Protein AF-A0A662KJ69-F1 (afdb_monomer_lite)

Structure (mmCIF, N/CA/C/O backbone):
data_AF-A0A662KJ69-F1
#
_entry.id   AF-A0A662KJ69-F1
#
loop_
_atom_site.group_PDB
_atom_site.id
_atom_site.type_symbol
_atom_site.label_atom_id
_atom_site.label_alt_id
_atom_site.label_comp_id
_atom_site.label_asym_id
_atom_site.label_entity_id
_atom_site.label_seq_id
_atom_site.pdbx_PDB_ins_code
_atom_site.Cartn_x
_atom_site.Cartn_y
_atom_site.Cartn_z
_atom_site.occupancy
_atom_site.B_iso_or_equiv
_atom_site.auth_seq_id
_atom_site.auth_comp_id
_atom_site.auth_asym_id
_atom_site.auth_atom_id
_atom_site.pdbx_PDB_model_num
ATOM 1 N N . MET A 1 1 ? -8.615 26.188 -26.102 1.00 62.91 1 MET A N 1
ATOM 2 C CA . MET A 1 1 ? -9.369 24.946 -26.394 1.00 62.91 1 MET A CA 1
ATOM 3 C C . MET A 1 1 ? -9.845 24.357 -25.076 1.00 62.91 1 MET A C 1
ATOM 5 O O . MET A 1 1 ? -9.021 24.223 -24.182 1.00 62.91 1 MET A O 1
ATOM 9 N N . LYS A 1 2 ? -11.142 24.061 -24.922 1.00 66.94 2 LYS A N 1
ATOM 10 C CA . LYS A 1 2 ? -11.647 23.305 -23.761 1.00 66.94 2 LYS A CA 1
ATOM 11 C C . LYS A 1 2 ? -11.344 21.821 -23.982 1.00 66.94 2 LYS A C 1
ATOM 13 O O . LYS A 1 2 ? -11.644 21.308 -25.056 1.00 66.94 2 LYS A O 1
ATOM 18 N N . SER A 1 3 ? -10.732 21.152 -23.007 1.00 82.00 3 SER A N 1
ATOM 19 C CA . SER A 1 3 ? -10.539 19.700 -23.047 1.00 82.00 3 SER A CA 1
ATOM 20 C C . SER A 1 3 ? -11.880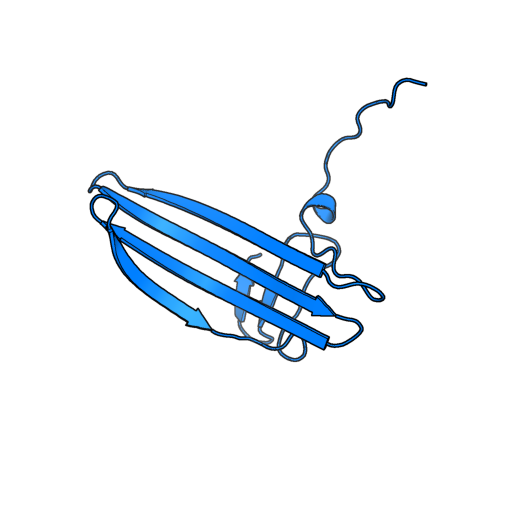 18.996 -22.852 1.00 82.00 3 SER A C 1
ATOM 22 O O . SER A 1 3 ? -12.621 19.330 -21.928 1.00 82.00 3 SER A O 1
ATOM 24 N N . ILE A 1 4 ? -12.186 18.029 -23.715 1.00 87.81 4 ILE A N 1
ATOM 25 C CA . ILE A 1 4 ? -13.344 17.147 -23.549 1.00 87.81 4 ILE A CA 1
ATOM 26 C C . ILE A 1 4 ? -12.969 16.105 -22.482 1.00 87.81 4 ILE A C 1
ATOM 28 O O . ILE A 1 4 ? -11.898 15.500 -22.614 1.00 87.81 4 ILE A O 1
ATOM 32 N N . PRO A 1 5 ? -13.781 15.915 -21.426 1.00 86.31 5 PRO A N 1
ATOM 33 C CA . PRO A 1 5 ? -13.551 14.864 -20.440 1.00 86.31 5 PRO A CA 1
ATOM 34 C C . PRO A 1 5 ? -13.476 13.491 -21.112 1.00 86.31 5 PRO A C 1
ATOM 36 O O . PRO A 1 5 ? -14.227 13.215 -22.047 1.00 86.31 5 PRO A O 1
ATOM 39 N N . LYS A 1 6 ? -12.557 12.646 -20.648 1.00 88.44 6 LYS A N 1
ATOM 40 C CA . LYS A 1 6 ? -12.458 11.241 -21.055 1.00 88.44 6 LYS A CA 1
ATOM 41 C C . LYS A 1 6 ? -12.894 10.364 -19.892 1.00 88.44 6 LYS A C 1
ATOM 43 O O . LYS A 1 6 ? -12.617 10.715 -18.746 1.00 88.44 6 LYS A O 1
ATOM 48 N N . ASP A 1 7 ? -13.525 9.241 -20.207 1.00 92.31 7 ASP A N 1
ATOM 49 C CA . ASP A 1 7 ? -13.847 8.224 -19.213 1.00 92.31 7 ASP A CA 1
ATOM 50 C C . ASP A 1 7 ? -12.566 7.672 -18.586 1.00 92.31 7 ASP A C 1
ATOM 52 O O . ASP A 1 7 ? -11.550 7.492 -19.267 1.00 92.31 7 ASP A O 1
ATOM 56 N N . ILE A 1 8 ? -12.632 7.408 -17.283 1.00 89.25 8 ILE A N 1
ATOM 57 C CA . ILE A 1 8 ? -11.573 6.705 -16.565 1.00 89.25 8 ILE A CA 1
ATOM 58 C C . ILE A 1 8 ? -11.593 5.223 -16.941 1.00 89.25 8 ILE A C 1
ATOM 60 O O . ILE A 1 8 ? -12.647 4.623 -17.163 1.00 89.25 8 ILE A O 1
ATOM 64 N N . SER A 1 9 ? -10.415 4.625 -17.008 1.00 90.75 9 SER A N 1
ATOM 65 C CA . SER A 1 9 ? -10.211 3.208 -17.274 1.00 90.75 9 SER A CA 1
ATOM 66 C C . SER A 1 9 ? -9.427 2.564 -16.127 1.00 90.75 9 SER A C 1
ATOM 68 O O . SER A 1 9 ? -8.694 3.259 -15.428 1.00 90.75 9 SER A O 1
ATOM 70 N N . PRO A 1 10 ? -9.468 1.227 -15.964 1.00 86.12 10 PRO A N 1
ATOM 71 C CA . PRO A 1 10 ? -8.648 0.541 -14.957 1.00 86.12 10 PRO A CA 1
ATOM 72 C C . PRO A 1 10 ? -7.145 0.829 -15.074 1.00 86.12 10 PRO A C 1
ATOM 74 O O . PRO A 1 10 ? -6.396 0.685 -14.111 1.00 86.12 10 PRO A O 1
ATOM 77 N N . ARG A 1 11 ? -6.681 1.239 -16.258 1.00 89.56 11 ARG A N 1
ATOM 78 C CA . ARG A 1 11 ? -5.291 1.627 -16.483 1.00 89.56 11 ARG A CA 1
ATOM 79 C C . ARG A 1 11 ? -4.922 2.914 -15.750 1.00 89.56 11 ARG A C 1
ATOM 81 O O . ARG A 1 11 ? -3.773 3.030 -15.339 1.00 89.56 11 ARG A O 1
ATOM 88 N N . ASP A 1 12 ? -5.863 3.837 -15.587 1.00 89.12 12 ASP A N 1
ATOM 89 C CA . ASP A 1 12 ? -5.643 5.111 -14.895 1.00 89.12 12 ASP A CA 1
ATOM 90 C C . ASP A 1 12 ? -5.432 4.913 -13.382 1.00 89.12 12 ASP A C 1
ATOM 92 O O . ASP A 1 12 ? -4.777 5.736 -12.749 1.00 89.12 12 ASP A O 1
ATOM 96 N N . ASP A 1 13 ? -5.861 3.765 -12.844 1.00 88.56 13 ASP A N 1
ATOM 97 C CA . ASP A 1 13 ? -5.598 3.326 -11.465 1.00 88.56 13 ASP A CA 1
ATOM 98 C C . ASP A 1 13 ? -4.442 2.311 -11.357 1.00 88.56 13 ASP A C 1
ATOM 100 O O . ASP A 1 13 ? -4.070 1.893 -10.258 1.00 88.56 13 ASP A O 1
ATOM 104 N N . ALA A 1 14 ? -3.854 1.879 -12.479 1.00 90.00 14 ALA A N 1
ATOM 105 C CA . ALA A 1 14 ? -2.724 0.950 -12.487 1.00 90.00 14 ALA A CA 1
ATOM 106 C C . ALA A 1 14 ? -1.416 1.626 -12.033 1.00 90.00 14 ALA A C 1
ATOM 108 O O . ALA A 1 14 ? -1.384 2.792 -11.655 1.00 90.00 14 ALA A O 1
ATOM 109 N N . PHE A 1 15 ? -0.295 0.902 -12.060 1.00 88.56 15 PHE A N 1
ATOM 110 C CA . PHE A 1 15 ? 0.996 1.477 -11.676 1.00 88.56 15 PHE A CA 1
ATOM 111 C C . PHE A 1 15 ? 1.583 2.407 -12.756 1.00 88.56 15 PHE A C 1
ATOM 113 O O . PHE A 1 15 ? 1.787 1.989 -13.904 1.00 88.56 15 PHE A O 1
ATOM 120 N N . HIS A 1 16 ? 1.969 3.624 -12.366 1.00 87.69 16 HIS A N 1
ATOM 121 C CA . HIS A 1 16 ? 2.460 4.712 -13.230 1.00 87.69 16 HIS A CA 1
ATOM 122 C C . HIS A 1 16 ? 3.953 5.053 -13.043 1.00 87.69 16 HIS A C 1
ATOM 124 O O . HIS A 1 16 ? 4.408 6.146 -13.404 1.00 87.69 16 HIS A O 1
ATOM 130 N N . GLY A 1 17 ? 4.749 4.111 -12.522 1.00 82.12 17 GLY A N 1
ATOM 131 C CA . GLY A 1 17 ? 6.172 4.306 -12.228 1.00 82.12 17 GLY A CA 1
ATOM 132 C C . GLY A 1 17 ? 6.987 4.985 -13.338 1.00 82.12 17 GLY A C 1
ATOM 133 O O . GLY A 1 17 ? 6.723 4.841 -14.534 1.00 82.12 17 GLY A O 1
ATOM 134 N N . SER A 1 18 ? 8.060 5.687 -12.961 1.00 79.19 18 SER A N 1
ATOM 135 C CA . SER A 1 18 ? 8.889 6.443 -13.909 1.00 79.19 18 SER A CA 1
ATOM 136 C C . SER A 1 18 ? 10.264 5.815 -14.137 1.00 79.19 18 SER A C 1
ATOM 138 O O . SER A 1 18 ? 11.030 5.583 -13.207 1.00 79.19 18 SER A O 1
ATOM 140 N N . LYS A 1 19 ? 10.642 5.636 -15.412 1.00 71.88 19 LYS A N 1
ATOM 141 C CA . LYS A 1 19 ? 12.000 5.198 -15.796 1.00 71.88 19 LYS A CA 1
ATOM 142 C C . LYS A 1 19 ? 13.069 6.286 -15.631 1.00 71.88 19 LYS A C 1
ATOM 144 O O . LYS A 1 19 ? 14.252 5.968 -15.649 1.00 71.88 19 LYS A O 1
ATOM 149 N N . LYS A 1 20 ? 12.677 7.563 -15.550 1.00 77.44 20 LYS A N 1
ATOM 150 C CA . LYS A 1 20 ? 13.608 8.710 -15.570 1.00 77.44 20 LYS A CA 1
ATOM 151 C C . LYS A 1 20 ? 13.567 9.543 -14.291 1.00 77.44 20 LYS A C 1
ATOM 153 O O . LYS A 1 20 ? 14.574 10.145 -13.929 1.00 77.44 20 LYS A O 1
ATOM 158 N N . ARG A 1 21 ? 12.413 9.609 -13.627 1.00 84.62 21 ARG A N 1
ATOM 159 C CA . ARG A 1 21 ? 12.182 10.438 -12.439 1.00 84.62 21 ARG A CA 1
ATOM 160 C C . ARG A 1 21 ? 11.902 9.561 -11.226 1.00 84.62 21 ARG A C 1
ATOM 162 O O . ARG A 1 21 ? 11.715 8.356 -11.354 1.00 84.62 21 ARG A O 1
ATOM 169 N N . ILE A 1 22 ? 11.906 10.185 -10.055 1.00 87.19 22 ILE A N 1
ATOM 170 C CA . ILE A 1 22 ? 11.319 9.575 -8.866 1.00 87.19 22 ILE A CA 1
ATOM 171 C C . ILE A 1 22 ? 9.807 9.496 -9.106 1.00 87.19 22 ILE A C 1
ATOM 173 O O . ILE A 1 22 ? 9.214 10.480 -9.551 1.00 87.19 22 ILE A O 1
ATOM 177 N N . SER A 1 23 ? 9.211 8.335 -8.856 1.00 90.19 23 SER A N 1
ATOM 178 C CA . SER A 1 23 ? 7.759 8.159 -8.777 1.00 90.19 23 SER A CA 1
ATOM 179 C C . SER A 1 23 ? 7.406 7.615 -7.397 1.00 90.19 23 SER A C 1
ATOM 181 O O . SER A 1 23 ? 8.104 6.747 -6.859 1.00 90.19 23 SER A O 1
ATOM 183 N N . VAL A 1 24 ? 6.338 8.178 -6.840 1.00 91.88 24 VAL A N 1
ATOM 184 C CA . VAL A 1 24 ? 5.715 7.759 -5.593 1.00 91.88 24 VAL A CA 1
ATOM 185 C C . VAL A 1 24 ? 4.234 7.609 -5.881 1.00 91.88 24 VAL A C 1
ATOM 187 O O . VAL A 1 24 ? 3.605 8.562 -6.335 1.00 91.88 24 VAL A O 1
ATOM 190 N N . GLU A 1 25 ? 3.696 6.427 -5.621 1.00 90.81 25 GLU A N 1
ATOM 191 C CA . GLU A 1 25 ? 2.269 6.142 -5.773 1.00 90.81 25 GLU A CA 1
ATOM 192 C C . GLU A 1 25 ? 1.734 5.479 -4.516 1.00 90.81 25 GLU A C 1
ATOM 194 O O . GLU A 1 25 ? 2.483 4.863 -3.749 1.00 90.81 25 GLU A O 1
ATOM 199 N N . TRP A 1 26 ? 0.431 5.617 -4.303 1.00 91.75 26 TRP A N 1
ATOM 200 C CA . TRP A 1 26 ? -0.246 5.059 -3.149 1.00 91.75 26 TRP A CA 1
ATOM 201 C C . TRP A 1 26 ? -1.643 4.592 -3.543 1.00 91.75 26 TRP A C 1
ATOM 203 O O . TRP A 1 26 ? -2.477 5.401 -3.935 1.00 91.75 26 TRP A O 1
ATOM 213 N N . TRP A 1 27 ? -1.894 3.293 -3.393 1.00 91.69 27 TRP A N 1
ATOM 214 C CA . TRP A 1 27 ? -3.250 2.753 -3.348 1.00 91.69 27 TRP A CA 1
ATOM 215 C C . TRP A 1 27 ? -3.720 2.698 -1.900 1.00 91.69 27 TRP A C 1
ATOM 217 O O . TRP A 1 27 ? -3.060 2.067 -1.070 1.00 91.69 27 TRP A O 1
ATOM 227 N N . TYR A 1 28 ? -4.822 3.378 -1.603 1.00 92.75 28 TYR A N 1
ATOM 228 C CA . TYR A 1 28 ? -5.348 3.575 -0.257 1.00 92.75 28 TYR A CA 1
ATOM 229 C C . TYR A 1 28 ? -6.781 3.055 -0.187 1.00 92.75 28 TYR A C 1
ATOM 231 O O . TYR A 1 28 ? -7.618 3.437 -1.000 1.00 92.75 28 TYR A O 1
ATOM 239 N N . PHE A 1 29 ? -7.049 2.208 0.799 1.00 92.75 29 PHE A N 1
ATOM 240 C CA . PHE A 1 29 ? -8.366 1.670 1.102 1.00 92.75 29 PHE A CA 1
ATOM 241 C C . PHE A 1 29 ? -8.593 1.775 2.598 1.00 92.75 29 PHE A C 1
ATOM 243 O O . PHE A 1 29 ? -7.707 1.451 3.393 1.00 92.75 29 PHE A O 1
ATOM 250 N N . ASP A 1 30 ? -9.785 2.182 2.994 1.00 96.44 30 ASP A N 1
ATOM 251 C CA . ASP A 1 30 ? -10.162 2.254 4.390 1.00 96.44 30 ASP A CA 1
ATOM 252 C C . ASP A 1 30 ? -11.573 1.734 4.645 1.00 96.44 30 ASP A C 1
ATOM 254 O O . ASP A 1 30 ? -12.391 1.555 3.743 1.00 96.44 30 ASP A O 1
ATOM 258 N N . ALA A 1 31 ? -11.824 1.423 5.911 1.00 96.81 31 ALA A N 1
ATOM 259 C CA . ALA A 1 31 ? -13.122 1.007 6.405 1.00 96.81 31 ALA A CA 1
ATOM 260 C C . ALA A 1 31 ? -13.319 1.510 7.836 1.00 96.81 31 ALA A C 1
ATOM 262 O O . ALA A 1 31 ? -12.381 1.542 8.637 1.00 96.81 31 ALA A O 1
ATOM 263 N N . ILE A 1 32 ? -14.560 1.859 8.164 1.00 97.50 32 ILE A N 1
ATOM 264 C CA . ILE A 1 32 ? -15.002 2.189 9.520 1.00 97.50 32 ILE A CA 1
ATOM 265 C C . ILE A 1 32 ? -16.012 1.120 9.933 1.00 97.50 32 ILE A C 1
ATOM 267 O O . ILE A 1 32 ? -16.933 0.811 9.179 1.00 97.50 32 ILE A O 1
ATOM 271 N N . PHE A 1 33 ? -15.830 0.551 11.120 1.00 97.00 33 PHE A N 1
ATOM 272 C CA . PHE A 1 33 ? -16.688 -0.491 11.674 1.00 97.00 33 PHE A CA 1
ATOM 273 C C . PHE A 1 33 ? -17.592 0.075 12.774 1.00 97.00 33 PHE A C 1
ATOM 275 O O . PHE A 1 33 ? -17.233 1.029 13.467 1.00 97.00 33 PHE A O 1
ATOM 282 N N . GLU A 1 34 ? -18.747 -0.557 12.988 1.00 97.00 34 GLU A N 1
ATOM 283 C CA . GLU A 1 34 ? -19.768 -0.116 13.956 1.00 97.00 34 GLU A CA 1
ATOM 284 C C . GLU A 1 34 ? -19.273 -0.086 15.412 1.00 97.00 34 GLU A C 1
ATOM 286 O O . GLU A 1 34 ? -19.790 0.649 16.245 1.00 97.00 34 GLU A O 1
ATOM 291 N N . ASN A 1 35 ? -18.236 -0.859 15.731 1.00 97.06 35 ASN A N 1
ATOM 292 C CA . ASN A 1 35 ? -17.625 -0.924 17.058 1.00 97.06 35 ASN A CA 1
ATOM 293 C C . ASN A 1 35 ? -16.497 0.113 17.257 1.00 97.06 35 ASN A C 1
ATOM 295 O O . ASN A 1 35 ? -15.628 -0.079 18.116 1.00 97.06 35 ASN A O 1
ATOM 299 N N . ASN A 1 36 ? -16.489 1.197 16.474 1.00 97.00 36 ASN A N 1
ATOM 300 C CA . ASN A 1 36 ? -15.462 2.249 16.420 1.00 97.00 36 ASN A CA 1
ATOM 301 C C . ASN A 1 36 ? -14.043 1.747 16.124 1.00 97.00 36 ASN A C 1
ATOM 303 O O . ASN A 1 36 ? -13.059 2.424 16.448 1.00 97.00 36 ASN A O 1
ATOM 307 N N . TYR A 1 37 ? -13.907 0.555 15.550 1.00 98.38 37 TYR A N 1
ATOM 308 C CA . TYR A 1 37 ? -12.670 0.227 14.867 1.00 98.38 37 TYR A CA 1
ATOM 309 C C . TYR A 1 37 ? -12.647 0.931 13.512 1.00 98.38 37 TYR A C 1
ATOM 311 O O . TYR A 1 37 ? -13.683 1.129 12.879 1.00 98.38 37 TYR A O 1
ATOM 319 N N . SER A 1 38 ? -11.458 1.264 13.036 1.00 98.31 38 SER A N 1
ATOM 320 C CA . SER A 1 38 ? -11.243 1.574 11.628 1.00 98.31 38 SER A CA 1
ATOM 321 C C . SER A 1 38 ? -9.987 0.883 11.126 1.00 98.31 38 SER A C 1
ATOM 323 O O . SER A 1 38 ? -9.129 0.450 11.899 1.00 98.31 38 SER A O 1
ATOM 325 N N . LEU A 1 39 ? -9.916 0.703 9.820 1.00 97.38 39 LEU A N 1
ATOM 326 C CA . LEU A 1 39 ? -8.857 -0.016 9.140 1.00 97.38 39 LEU A CA 1
ATOM 327 C C . LEU A 1 39 ? -8.392 0.829 7.968 1.00 97.38 39 LEU A C 1
ATOM 329 O O . LEU A 1 39 ? -9.214 1.334 7.215 1.00 97.38 39 LEU A O 1
ATOM 333 N N . HIS A 1 40 ? -7.084 0.922 7.800 1.00 96.62 40 HIS A N 1
ATOM 334 C CA . HIS A 1 40 ? -6.442 1.368 6.576 1.00 96.62 40 HIS A CA 1
ATOM 335 C C . HIS A 1 40 ? -5.624 0.199 6.025 1.00 96.62 40 HIS A C 1
ATOM 337 O O . HIS A 1 40 ? -4.811 -0.402 6.733 1.00 96.62 40 HIS A O 1
ATOM 343 N N . ILE A 1 41 ? -5.834 -0.128 4.756 1.00 94.62 41 ILE A N 1
ATOM 344 C CA . ILE A 1 41 ? -4.980 -1.010 3.970 1.00 94.62 41 ILE A CA 1
ATOM 345 C C . ILE A 1 41 ? -4.467 -0.198 2.794 1.00 94.62 41 ILE A C 1
ATOM 347 O O . ILE A 1 41 ? -5.224 0.475 2.101 1.00 94.62 41 ILE A O 1
ATOM 351 N N . GLY A 1 42 ? -3.175 -0.289 2.523 1.00 93.25 42 GLY A N 1
ATOM 352 C CA . GLY A 1 42 ? -2.635 0.386 1.362 1.00 93.25 42 GLY A CA 1
ATOM 353 C C . GLY A 1 42 ? -1.333 -0.200 0.883 1.00 93.25 42 GLY A C 1
ATOM 354 O O . GLY A 1 42 ? -0.683 -0.989 1.568 1.00 93.25 42 GLY A O 1
ATOM 355 N N . ILE A 1 43 ? -0.941 0.206 -0.316 1.00 92.75 43 ILE A N 1
ATOM 356 C CA . ILE A 1 43 ? 0.366 -0.103 -0.881 1.00 92.75 43 ILE A CA 1
ATOM 357 C C . ILE A 1 43 ? 0.981 1.209 -1.333 1.00 92.75 43 ILE A C 1
ATOM 359 O O . ILE A 1 43 ? 0.462 1.879 -2.222 1.00 92.75 43 ILE A O 1
ATOM 363 N N . ARG A 1 44 ? 2.104 1.571 -0.715 1.00 93.94 44 ARG A N 1
ATOM 364 C CA . ARG A 1 44 ? 2.926 2.706 -1.143 1.00 93.94 44 ARG A CA 1
ATOM 365 C C . ARG A 1 44 ? 4.046 2.196 -2.019 1.00 93.94 44 ARG A C 1
ATOM 367 O O . ARG A 1 44 ? 4.678 1.202 -1.670 1.00 93.94 44 ARG A O 1
ATOM 374 N N . THR A 1 45 ? 4.341 2.873 -3.112 1.00 92.69 45 THR A N 1
ATOM 375 C CA . THR A 1 45 ? 5.502 2.552 -3.933 1.00 92.69 45 THR A CA 1
ATOM 376 C C . THR A 1 45 ? 6.463 3.714 -3.983 1.00 92.69 45 THR A C 1
ATOM 378 O O . THR A 1 45 ? 6.080 4.880 -3.931 1.00 92.69 45 THR A O 1
ATOM 381 N N . PHE A 1 46 ? 7.739 3.377 -4.085 1.00 93.19 46 PHE A N 1
ATOM 382 C CA . PHE A 1 46 ? 8.788 4.323 -4.399 1.00 93.19 46 PHE A CA 1
ATOM 383 C C . PHE A 1 46 ? 9.637 3.714 -5.500 1.00 93.19 46 PHE A C 1
ATOM 385 O O . PHE A 1 46 ? 10.108 2.580 -5.378 1.00 93.19 46 PHE A O 1
ATOM 392 N N . SER A 1 47 ? 9.849 4.459 -6.578 1.00 89.62 47 SER A N 1
ATOM 393 C CA . SER A 1 47 ? 10.675 4.007 -7.690 1.00 89.62 47 SER A CA 1
ATOM 394 C C . SER A 1 47 ? 11.573 5.115 -8.219 1.00 89.62 47 SER A C 1
ATOM 396 O O . SER A 1 47 ? 11.210 6.291 -8.259 1.00 89.62 47 SER A O 1
ATOM 398 N N . ARG A 1 48 ? 12.777 4.722 -8.630 1.00 85.81 48 ARG A N 1
ATOM 399 C CA . ARG A 1 48 ? 13.749 5.561 -9.324 1.00 85.81 48 ARG A CA 1
ATOM 400 C C . ARG A 1 48 ? 14.485 4.695 -10.344 1.00 85.81 48 ARG A C 1
ATOM 402 O O . ARG A 1 48 ? 15.198 3.756 -9.989 1.00 85.81 48 ARG A O 1
ATOM 409 N N . TRP A 1 49 ? 14.367 5.052 -11.621 1.00 79.75 49 TRP A N 1
ATOM 410 C CA . TRP A 1 49 ? 14.988 4.320 -12.731 1.00 79.75 49 TRP A CA 1
ATOM 411 C C . TRP A 1 49 ? 14.509 2.863 -12.833 1.00 79.75 49 TRP A C 1
ATOM 413 O O . TRP A 1 49 ? 13.354 2.624 -13.171 1.00 79.75 49 TRP A O 1
ATOM 423 N N . ARG A 1 50 ? 15.401 1.891 -12.598 1.00 75.12 50 ARG A N 1
ATOM 424 C CA . ARG A 1 50 ? 15.108 0.448 -12.632 1.00 75.12 50 ARG A CA 1
ATOM 425 C C . ARG A 1 50 ? 14.889 -0.147 -11.238 1.00 75.12 50 ARG A C 1
ATOM 427 O O . ARG A 1 50 ? 14.660 -1.344 -11.125 1.00 75.12 50 ARG A O 1
ATOM 434 N N . PHE A 1 51 ? 15.013 0.672 -10.195 1.00 85.81 51 PHE A N 1
ATOM 435 C CA . PHE A 1 51 ? 14.945 0.245 -8.805 1.00 85.81 51 PHE A CA 1
ATOM 436 C C . PHE A 1 51 ? 13.690 0.806 -8.152 1.00 85.81 51 PHE A C 1
ATOM 438 O O . PHE A 1 51 ? 13.286 1.940 -8.415 1.00 85.81 51 PHE A O 1
ATOM 445 N N . GLY A 1 52 ? 13.083 0.015 -7.284 1.00 90.88 52 GLY A N 1
ATOM 446 C CA . GLY A 1 52 ? 11.918 0.435 -6.534 1.00 90.88 52 GLY A CA 1
ATOM 447 C C . GLY A 1 52 ? 11.490 -0.619 -5.537 1.00 90.88 52 GLY A C 1
ATOM 448 O O . GLY A 1 52 ? 11.963 -1.761 -5.563 1.00 90.88 52 GLY A O 1
ATOM 449 N N . PHE A 1 53 ? 10.603 -0.210 -4.649 1.00 93.31 53 PHE A N 1
ATOM 450 C CA . PHE A 1 53 ? 10.006 -1.072 -3.650 1.00 93.31 53 PHE A CA 1
ATOM 451 C C . PHE A 1 53 ? 8.541 -0.698 -3.449 1.00 93.31 53 PHE A C 1
ATOM 453 O O . PHE A 1 53 ? 8.136 0.450 -3.652 1.00 93.31 53 PHE A O 1
ATOM 460 N N . ALA A 1 54 ? 7.757 -1.689 -3.044 1.00 93.31 54 ALA A N 1
ATOM 461 C CA . ALA A 1 54 ? 6.413 -1.508 -2.537 1.00 93.31 54 ALA A CA 1
ATOM 462 C C . ALA A 1 54 ? 6.413 -1.734 -1.024 1.00 93.31 54 ALA A C 1
ATOM 464 O O . ALA A 1 54 ? 7.160 -2.559 -0.494 1.00 93.31 54 ALA A O 1
ATOM 465 N N . VAL A 1 55 ? 5.557 -1.000 -0.332 1.00 94.38 55 VAL A N 1
ATOM 466 C CA . VAL A 1 55 ? 5.315 -1.118 1.098 1.00 94.38 55 VAL A CA 1
ATOM 467 C C . VAL A 1 55 ? 3.818 -1.328 1.283 1.00 94.38 55 VAL A C 1
ATOM 469 O O . VAL A 1 55 ? 3.093 -0.344 1.468 1.00 94.38 55 VAL A O 1
ATOM 472 N N . PRO A 1 56 ? 3.328 -2.580 1.197 1.00 92.88 56 PRO A N 1
ATOM 473 C CA . PRO A 1 56 ? 2.016 -2.909 1.725 1.00 92.88 56 PRO A CA 1
ATOM 474 C C . PRO A 1 56 ? 1.967 -2.579 3.218 1.00 92.88 56 PRO A C 1
ATOM 476 O O . PRO A 1 56 ? 2.927 -2.824 3.963 1.00 92.88 56 PR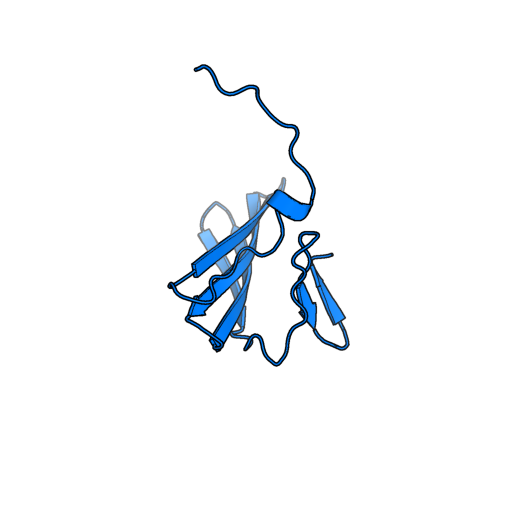O A O 1
ATOM 479 N N . CYS A 1 57 ? 0.850 -2.021 3.656 1.00 94.06 57 CYS A N 1
ATOM 480 C CA . CYS A 1 57 ? 0.570 -1.742 5.049 1.00 94.06 57 CYS A CA 1
ATOM 481 C C . CYS A 1 57 ? -0.881 -2.051 5.397 1.0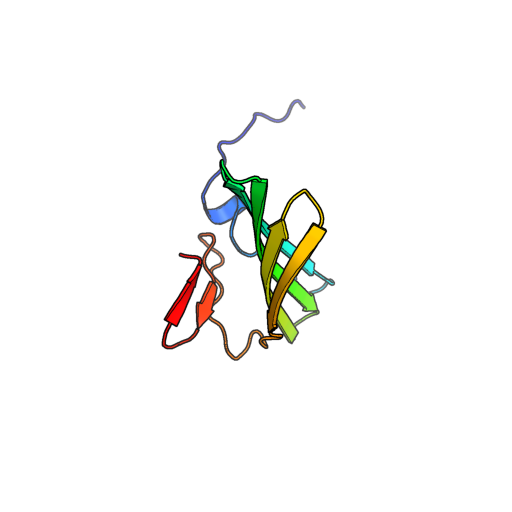0 94.06 57 CYS A C 1
ATOM 483 O O . CYS A 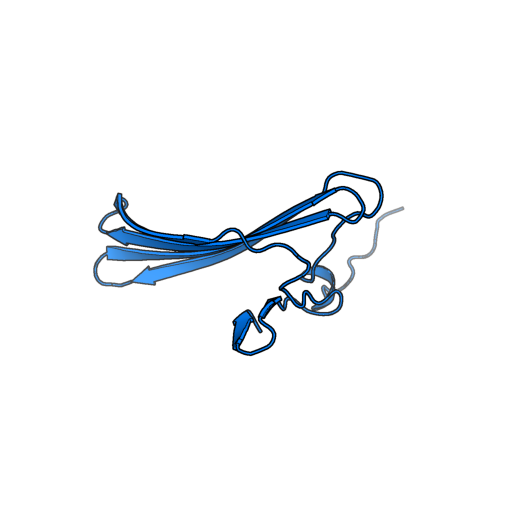1 57 ? -1.783 -1.903 4.577 1.00 94.06 57 CYS A O 1
ATOM 485 N N . MET A 1 58 ? -1.066 -2.444 6.648 1.00 95.62 58 MET A N 1
ATOM 486 C CA . MET A 1 58 ? -2.349 -2.582 7.309 1.00 95.62 58 MET A CA 1
ATOM 487 C C . MET A 1 58 ? -2.242 -1.879 8.655 1.00 95.62 58 MET A C 1
ATOM 489 O O . MET A 1 58 ? -1.327 -2.162 9.430 1.00 95.62 58 MET A O 1
ATOM 493 N N . GLU A 1 59 ? -3.153 -0.963 8.926 1.00 98.00 59 GLU A N 1
ATOM 494 C CA . GLU A 1 59 ? -3.219 -0.182 10.154 1.00 98.00 59 GLU A CA 1
ATOM 495 C C . GLU A 1 59 ? -4.635 -0.302 10.714 1.00 98.00 59 GLU A C 1
ATOM 497 O O . GLU A 1 59 ? -5.607 -0.010 10.023 1.00 98.00 59 GLU A O 1
ATOM 502 N N . ILE A 1 60 ? -4.753 -0.776 11.951 1.00 98.31 60 ILE A N 1
ATOM 503 C CA . ILE A 1 60 ? -6.022 -0.914 12.666 1.00 98.31 60 ILE A CA 1
ATOM 504 C C . ILE A 1 60 ? -6.048 0.151 13.747 1.00 98.31 60 ILE A C 1
ATOM 506 O O . ILE A 1 60 ? -5.092 0.298 14.515 1.00 98.31 60 ILE A O 1
ATOM 510 N N . TYR A 1 61 ? -7.167 0.847 13.839 1.00 98.50 61 TYR A N 1
ATOM 511 C CA . TYR A 1 61 ? -7.424 1.883 14.816 1.00 98.50 61 TYR A CA 1
ATOM 512 C C . TYR A 1 61 ? -8.640 1.513 15.658 1.00 98.50 61 TYR A C 1
ATOM 514 O O . TYR A 1 61 ? -9.533 0.806 15.196 1.00 98.50 61 TYR A O 1
ATOM 522 N N . LYS A 1 62 ? -8.682 2.016 16.888 1.00 98.44 62 LYS A N 1
ATOM 523 C CA . LYS A 1 62 ? -9.828 1.940 17.792 1.00 98.44 62 LYS A CA 1
ATOM 524 C C . LYS A 1 62 ? -10.041 3.313 18.408 1.00 98.44 62 LYS A C 1
ATOM 526 O O . LYS A 1 62 ? -9.106 3.888 18.963 1.00 98.44 62 LYS A O 1
ATOM 531 N N . ASP A 1 63 ? -11.246 3.852 18.250 1.00 97.94 63 ASP A N 1
ATOM 532 C CA . ASP A 1 63 ? -11.620 5.181 18.743 1.00 97.94 63 ASP A CA 1
ATOM 533 C C . ASP A 1 63 ? -10.619 6.264 18.264 1.00 97.94 63 ASP A C 1
ATOM 535 O O . ASP A 1 63 ? -10.158 7.115 19.024 1.00 97.94 63 ASP A O 1
ATOM 539 N N . GLY A 1 64 ? -10.210 6.168 16.990 1.00 95.75 64 GLY A N 1
ATOM 540 C CA . GLY A 1 64 ? -9.253 7.076 16.341 1.00 95.75 64 GLY A CA 1
ATOM 541 C C . GLY A 1 64 ? -7.775 6.862 16.700 1.00 95.75 64 GLY A C 1
ATOM 542 O O . GLY A 1 64 ? -6.914 7.560 16.166 1.00 95.75 64 GLY A O 1
ATOM 543 N N . LYS A 1 65 ? -7.442 5.905 17.573 1.00 98.00 65 LYS A N 1
ATOM 544 C CA . LYS A 1 65 ? -6.058 5.613 17.987 1.00 98.00 65 LYS A CA 1
ATOM 545 C C . LYS A 1 65 ? -5.531 4.368 17.292 1.00 98.00 65 LYS A C 1
ATOM 547 O O . LYS A 1 65 ? -6.223 3.360 17.250 1.00 98.00 65 LYS A O 1
ATOM 552 N N . LEU A 1 66 ? -4.298 4.416 16.789 1.00 98.06 66 LEU A N 1
ATOM 553 C CA . LEU A 1 66 ? -3.639 3.253 16.190 1.00 98.06 66 LEU A CA 1
ATOM 554 C C . LEU A 1 66 ? -3.444 2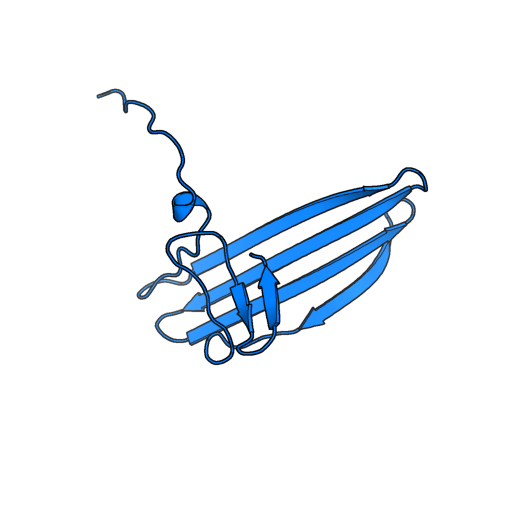.164 17.256 1.00 98.06 66 LEU A C 1
ATOM 556 O O . LEU A 1 66 ? -2.782 2.406 18.264 1.00 98.06 66 LEU A O 1
ATOM 560 N N . VAL A 1 67 ? -3.995 0.975 17.022 1.00 98.25 67 VAL A N 1
ATOM 561 C CA . VAL A 1 67 ? -3.874 -0.182 17.928 1.00 98.25 67 VAL A CA 1
ATOM 562 C C . VAL A 1 67 ? -3.041 -1.312 17.344 1.00 98.25 67 VAL A C 1
ATOM 564 O O . VAL A 1 67 ? -2.468 -2.097 18.093 1.00 98.25 67 VAL A O 1
ATOM 567 N N . SER A 1 68 ? -2.946 -1.408 16.019 1.00 97.94 68 SER A N 1
ATOM 568 C CA . SER A 1 68 ? -2.090 -2.393 15.365 1.00 97.94 68 SER A CA 1
ATOM 569 C C . SER A 1 68 ? -1.602 -1.882 14.022 1.00 97.94 68 SER A C 1
ATOM 571 O O . SER A 1 68 ? -2.301 -1.146 13.328 1.00 97.94 68 SER A O 1
ATOM 573 N N . LYS A 1 69 ? -0.392 -2.291 13.652 1.00 97.62 69 LYS A N 1
ATOM 574 C CA . LYS A 1 69 ? 0.217 -1.975 12.368 1.00 97.62 69 LYS A CA 1
ATOM 575 C C . LYS A 1 69 ? 1.045 -3.151 11.886 1.00 97.62 69 LYS A C 1
ATOM 577 O O . LYS A 1 69 ? 1.870 -3.681 12.625 1.00 97.62 69 LYS A O 1
ATOM 582 N N . SER A 1 70 ? 0.881 -3.492 10.619 1.00 95.69 70 SER A N 1
ATOM 583 C CA . SER A 1 70 ? 1.751 -4.411 9.901 1.00 95.69 70 SER A CA 1
ATOM 584 C C . SER A 1 70 ? 2.204 -3.759 8.605 1.00 95.69 70 SER A C 1
ATOM 586 O O . SER A 1 70 ? 1.417 -3.134 7.896 1.00 95.69 70 SER A O 1
ATOM 588 N N . SER A 1 71 ? 3.490 -3.871 8.296 1.00 94.94 71 SER A N 1
ATOM 589 C CA . SER A 1 71 ? 4.044 -3.392 7.033 1.00 94.94 71 SER A CA 1
ATOM 590 C C . SER A 1 71 ? 5.320 -4.139 6.697 1.00 94.94 71 SER A C 1
ATOM 592 O O . SER A 1 71 ? 6.056 -4.542 7.599 1.00 94.94 71 SER A O 1
ATOM 594 N N . LYS A 1 72 ? 5.616 -4.276 5.407 1.00 93.12 72 LYS A N 1
ATOM 595 C CA . LYS A 1 72 ? 6.850 -4.909 4.938 1.00 93.12 72 LYS A CA 1
ATOM 596 C C . LYS A 1 72 ? 7.362 -4.195 3.698 1.00 93.12 72 LYS A C 1
ATOM 598 O O . LYS A 1 72 ? 6.579 -3.885 2.812 1.00 93.12 72 LYS A O 1
ATOM 603 N N . ILE A 1 73 ? 8.670 -3.959 3.626 1.00 94.62 73 ILE A N 1
ATOM 604 C CA . ILE A 1 73 ? 9.309 -3.455 2.407 1.00 94.62 73 ILE A CA 1
ATOM 605 C C . ILE A 1 73 ? 9.556 -4.646 1.482 1.00 94.62 73 ILE A C 1
ATOM 607 O O . ILE A 1 73 ? 10.182 -5.629 1.883 1.00 94.62 73 ILE A O 1
ATOM 611 N N . LEU A 1 74 ? 9.058 -4.556 0.255 1.00 92.56 74 LEU A N 1
ATOM 612 C CA . LEU A 1 74 ? 9.185 -5.582 -0.771 1.00 92.56 74 LEU A CA 1
ATOM 613 C C . LEU A 1 74 ? 9.850 -4.963 -2.005 1.00 92.56 74 LEU A C 1
ATOM 615 O O . LEU A 1 74 ? 9.315 -3.994 -2.552 1.00 92.56 74 LEU A O 1
ATOM 619 N N . PRO A 1 75 ? 11.011 -5.463 -2.459 1.00 92.81 75 PRO A N 1
ATOM 620 C CA . PRO A 1 75 ? 11.618 -4.960 -3.682 1.00 92.81 75 PRO A CA 1
ATOM 621 C C . PRO A 1 75 ? 10.713 -5.273 -4.879 1.00 92.81 75 PRO A C 1
ATOM 623 O O . PRO A 1 75 ? 10.080 -6.323 -4.936 1.00 92.81 75 PRO A O 1
ATOM 626 N N . PHE A 1 76 ? 10.682 -4.398 -5.884 1.00 90.38 76 PHE A N 1
ATOM 627 C CA . PHE A 1 76 ? 9.908 -4.656 -7.107 1.00 90.38 76 PHE A CA 1
ATOM 628 C C . PHE A 1 76 ? 10.326 -5.944 -7.825 1.00 90.38 76 PHE A C 1
ATOM 630 O O . PHE A 1 76 ? 9.508 -6.555 -8.496 1.00 90.38 76 PHE A O 1
ATOM 637 N N . SER A 1 77 ? 11.576 -6.388 -7.660 1.00 90.06 77 SER A N 1
ATOM 638 C CA . SER A 1 77 ? 12.054 -7.656 -8.219 1.00 90.06 77 SER A CA 1
ATOM 639 C C . SER A 1 77 ? 11.381 -8.894 -7.619 1.00 90.06 77 SER A C 1
ATOM 641 O O . SER A 1 77 ? 11.477 -9.960 -8.213 1.00 90.06 77 SER A O 1
ATOM 643 N N . SER A 1 78 ? 10.718 -8.778 -6.463 1.00 89.81 78 SER A N 1
ATOM 644 C CA . SER A 1 78 ? 9.959 -9.871 -5.842 1.00 89.81 78 SER A CA 1
ATOM 645 C C . SER A 1 78 ? 8.447 -9.743 -6.043 1.00 89.81 78 SER A C 1
ATOM 647 O O . SER A 1 78 ? 7.690 -10.411 -5.342 1.00 89.81 78 SER A O 1
ATOM 649 N N . LEU A 1 79 ? 7.995 -8.840 -6.916 1.00 88.25 79 LEU A N 1
ATOM 650 C CA . LEU A 1 79 ? 6.586 -8.517 -7.120 1.00 88.25 79 LEU A CA 1
ATOM 651 C C . LEU A 1 79 ? 6.240 -8.541 -8.604 1.00 88.25 79 LEU A C 1
ATOM 653 O O . LEU A 1 79 ? 7.038 -8.146 -9.453 1.00 88.25 79 LEU A O 1
ATOM 657 N N . TYR A 1 80 ? 5.003 -8.911 -8.903 1.00 88.69 80 TYR A N 1
ATOM 658 C CA . TYR A 1 80 ? 4.358 -8.532 -10.148 1.00 88.69 80 TYR A CA 1
ATOM 659 C C . TYR A 1 80 ? 3.510 -7.282 -9.903 1.00 88.69 80 TYR A C 1
ATOM 661 O O . TYR A 1 80 ? 2.731 -7.232 -8.953 1.00 88.69 80 TYR A O 1
ATOM 669 N N . ILE A 1 81 ? 3.682 -6.263 -10.747 1.00 87.19 81 ILE A N 1
ATOM 670 C CA . ILE A 1 81 ? 2.960 -4.987 -10.670 1.00 87.19 81 ILE A CA 1
ATOM 671 C C . ILE A 1 81 ? 2.397 -4.682 -12.060 1.00 87.19 81 ILE A C 1
ATOM 673 O O . ILE A 1 81 ? 3.159 -4.514 -13.021 1.00 87.19 81 ILE A O 1
ATOM 677 N N . SER A 1 82 ? 1.071 -4.628 -12.175 1.00 86.81 82 SER A N 1
ATOM 678 C CA . SER A 1 82 ? 0.387 -4.412 -13.452 1.00 86.81 82 SER A CA 1
ATOM 679 C C . SER A 1 82 ? 0.415 -2.940 -13.874 1.00 86.81 82 SER A C 1
ATOM 681 O O . SER A 1 82 ? 0.277 -2.026 -13.065 1.00 86.81 82 SER A O 1
ATOM 683 N N . LYS A 1 83 ? 0.576 -2.716 -15.183 1.00 87.31 83 LYS A N 1
ATOM 684 C CA . LYS A 1 83 ? 0.476 -1.393 -15.831 1.00 87.31 83 LYS A CA 1
ATOM 685 C C . LYS A 1 83 ? -0.854 -1.177 -16.551 1.00 87.31 83 LYS A C 1
ATOM 687 O O . LYS A 1 83 ? -1.015 -0.173 -17.238 1.00 87.31 83 LYS A O 1
ATOM 692 N N . ASN A 1 84 ? -1.754 -2.155 -16.464 1.00 88.19 84 ASN A N 1
ATOM 693 C CA . ASN A 1 84 ? -3.007 -2.183 -17.215 1.00 88.19 84 ASN A CA 1
ATOM 694 C C . ASN A 1 84 ? -4.239 -2.156 -16.300 1.00 88.19 84 ASN A C 1
ATOM 696 O O . ASN A 1 84 ? -5.305 -1.759 -16.751 1.00 88.19 84 ASN A O 1
ATOM 700 N N . PHE A 1 85 ? -4.095 -2.599 -15.050 1.00 87.00 85 PHE A N 1
ATOM 701 C CA . PHE A 1 85 ? -5.139 -2.629 -14.023 1.00 87.00 85 PHE A CA 1
ATOM 702 C C . PHE A 1 85 ? -4.484 -2.538 -12.628 1.00 87.00 85 PHE A C 1
ATOM 704 O O . PHE A 1 85 ? -3.292 -2.851 -12.518 1.00 87.00 85 PHE A O 1
ATOM 711 N N . PRO A 1 86 ? -5.201 -2.108 -11.575 1.00 82.31 86 PRO A N 1
ATOM 712 C CA . PRO A 1 86 ? -4.649 -1.935 -10.227 1.00 82.31 86 PRO A CA 1
ATOM 713 C C . PRO A 1 86 ? -4.372 -3.286 -9.549 1.00 82.31 86 PRO A C 1
ATOM 715 O O . PRO A 1 86 ? -5.183 -3.796 -8.789 1.00 82.31 86 PRO A O 1
ATOM 718 N N . SER A 1 87 ? -3.212 -3.888 -9.827 1.00 84.50 87 SER A N 1
ATOM 719 C CA . SER A 1 87 ? -2.849 -5.204 -9.284 1.00 84.50 87 SER A CA 1
ATOM 720 C C . SER A 1 87 ? -1.384 -5.284 -8.885 1.00 84.50 87 SER A C 1
ATOM 722 O O . SER A 1 87 ? -0.486 -4.978 -9.679 1.00 84.50 87 SER A O 1
ATOM 724 N N . ILE A 1 88 ? -1.154 -5.808 -7.678 1.00 81.81 88 ILE A N 1
ATOM 725 C CA . ILE A 1 88 ? 0.166 -6.149 -7.141 1.00 81.81 88 ILE A CA 1
ATOM 726 C C . ILE A 1 88 ? 0.097 -7.538 -6.511 1.00 81.81 88 ILE A C 1
ATOM 728 O O . ILE A 1 88 ? -0.717 -7.795 -5.623 1.00 81.81 88 ILE A O 1
ATOM 732 N N . THR A 1 89 ? 0.977 -8.439 -6.937 1.00 84.44 89 THR A N 1
ATOM 733 C CA . THR A 1 89 ? 1.005 -9.819 -6.442 1.00 84.44 89 THR A CA 1
ATOM 734 C C . THR A 1 89 ? 2.425 -10.266 -6.099 1.00 84.44 89 THR A C 1
ATOM 736 O O . THR A 1 89 ? 3.411 -9.812 -6.686 1.00 84.44 89 THR A O 1
ATOM 739 N N . LEU A 1 90 ? 2.536 -11.152 -5.109 1.00 80.56 90 LEU A N 1
ATOM 740 C CA . LEU A 1 90 ? 3.711 -12.005 -4.937 1.00 80.56 90 LEU A CA 1
ATOM 741 C C . LEU A 1 90 ? 3.596 -13.179 -5.918 1.00 80.56 90 LEU A C 1
ATOM 743 O O . LEU A 1 90 ? 2.470 -13.552 -6.255 1.00 80.56 90 LEU A O 1
ATOM 747 N N . PRO A 1 91 ? 4.717 -13.804 -6.324 1.00 74.06 91 PRO A N 1
ATOM 748 C CA . PRO A 1 91 ? 4.702 -14.960 -7.225 1.00 74.06 91 PRO A CA 1
ATOM 749 C C . PRO A 1 91 ? 3.690 -16.045 -6.826 1.00 74.06 91 PRO A C 1
ATOM 751 O O . PRO A 1 91 ? 3.000 -16.577 -7.689 1.00 74.06 91 PRO A O 1
ATOM 754 N N . ASP A 1 92 ? 3.533 -16.287 -5.519 1.00 72.56 92 ASP A N 1
ATOM 755 C CA . ASP A 1 92 ? 2.701 -17.378 -4.999 1.00 72.56 92 ASP A CA 1
ATOM 756 C C . ASP A 1 92 ? 1.399 -16.907 -4.323 1.00 72.56 92 ASP A C 1
ATOM 758 O O . ASP A 1 92 ? 0.610 -17.738 -3.871 1.00 72.56 92 ASP A O 1
ATOM 762 N N . LYS A 1 93 ? 1.175 -15.587 -4.173 1.00 69.44 93 LYS A N 1
ATOM 763 C CA . LYS A 1 93 ? 0.020 -15.026 -3.436 1.00 69.44 93 LYS A CA 1
ATOM 764 C C . LYS A 1 93 ? -0.387 -13.635 -3.945 1.00 69.44 93 LYS A C 1
ATOM 766 O O . LYS A 1 93 ? 0.466 -12.745 -3.999 1.00 69.44 93 LYS A O 1
ATOM 771 N N . PRO A 1 94 ? -1.674 -13.376 -4.231 1.00 62.69 94 PRO A N 1
ATOM 772 C CA . PRO A 1 94 ? -2.127 -12.019 -4.513 1.00 62.69 94 PRO A CA 1
ATOM 773 C C . PRO A 1 94 ? -2.014 -11.122 -3.268 1.00 62.69 94 PRO A C 1
ATOM 775 O O . PRO A 1 94 ? -2.313 -11.566 -2.161 1.00 62.69 94 PRO A O 1
ATOM 778 N N . ILE A 1 95 ? -1.577 -9.866 -3.447 1.00 68.31 95 ILE A N 1
ATOM 779 C CA . ILE A 1 95 ? -1.655 -8.823 -2.405 1.00 68.31 95 ILE A CA 1
ATOM 780 C C . ILE A 1 95 ? -2.896 -7.950 -2.655 1.00 68.31 95 ILE A C 1
ATOM 782 O O . ILE A 1 95 ? -3.610 -7.621 -1.714 1.00 68.31 95 ILE A O 1
ATOM 786 N N . MET A 1 96 ? -3.149 -7.602 -3.921 1.00 69.12 96 MET A N 1
ATOM 787 C CA . MET A 1 96 ? -4.285 -6.812 -4.402 1.00 69.12 96 MET A CA 1
ATOM 788 C C . MET A 1 96 ? -4.585 -7.214 -5.852 1.00 69.12 96 MET A C 1
ATOM 790 O O . MET A 1 96 ? -3.647 -7.286 -6.654 1.00 69.12 96 MET A O 1
ATOM 794 N N . VAL A 1 97 ? -5.852 -7.500 -6.162 1.00 60.09 97 VAL A N 1
ATOM 795 C CA . VAL A 1 97 ? -6.362 -7.913 -7.4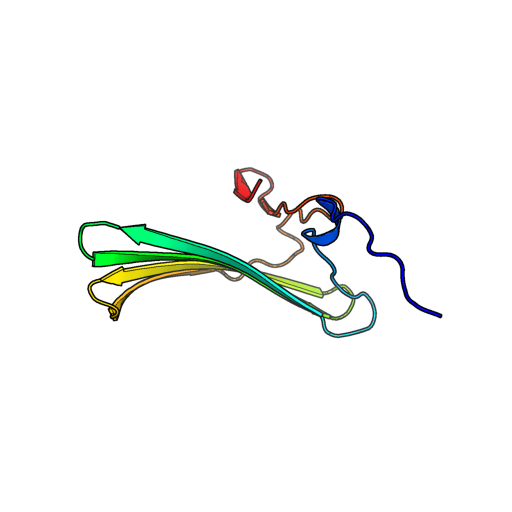85 1.00 60.09 97 VAL A CA 1
ATOM 796 C C . VAL A 1 97 ? -7.619 -7.135 -7.818 1.00 60.09 97 VAL A C 1
ATOM 798 O O . VAL A 1 97 ? -8.390 -6.886 -6.865 1.00 60.09 97 VAL A O 1
#

Sequence (97 aa):
MKSIPKDISPRDDAFHGSKKRISVEWWYFDAIFENNYSLHIGIRTFSRWRFGFAVPCMEIYKDGKLVSKSSKILPFSSLYISKNFPSITLPDKPIMV

Foldseek 3Di:
DDDDDDDDAQLNQFDDQDQADWDKDKDWDKDADPQQKIKIWMWIKIDYRPWIWIKTKIFIDHNNHTDDIDIDTGICVQWDGDNRHHFICGPVGGPGD

Secondary structure (DSSP, 8-state):
-PPPP----TTTTS----SSSEEEEEEEEEEE-TTSEEEEEEEEEEEETTEEEEEEEEEEEETTEEEEEEE--EEGGG-EE-SSSS-EEETTEEEE-

pLDDT: mean 88.71, std 8.91, range [60.09, 98.5]

Radius of gyration: 16.09 Å; chains: 1; bounding box: 35×42×45 Å